Protein AF-A0A1F4DN60-F1 (afdb_monomer_lite)

pLDDT: mean 85.35, std 14.61, range [40.41, 98.12]

Secondary structure (DSSP, 8-state):
-----------PPPPPP--PPPBSS-BTTB-BHHHHHHHHHHHT--HHHHHHHHHHHHHHHHS--PPPP--SPPHHHHHHHHHHS--S-PPP-----

Structure (mmCIF, N/CA/C/O backbone):
data_AF-A0A1F4DN60-F1
#
_entry.id   AF-A0A1F4DN60-F1
#
loop_
_atom_site.group_PDB
_atom_site.id
_atom_site.type_symbol
_atom_site.label_atom_id
_atom_site.label_alt_id
_atom_site.label_comp_id
_atom_site.label_asym_id
_atom_site.label_entity_id
_atom_site.label_seq_id
_atom_site.pdbx_PDB_ins_code
_atom_site.Cartn_x
_atom_site.Cartn_y
_atom_site.Cartn_z
_atom_site.occupancy
_atom_site.B_iso_or_equiv
_atom_site.auth_seq_id
_atom_site.auth_comp_id
_atom_site.auth_asym_id
_atom_site.auth_atom_id
_atom_site.pdbx_PDB_model_num
ATOM 1 N N . MET A 1 1 ? -1.442 47.351 23.701 1.00 40.41 1 MET A N 1
ATOM 2 C CA . MET A 1 1 ? -0.466 46.866 22.700 1.00 40.41 1 MET A CA 1
ATOM 3 C C . MET A 1 1 ? -0.532 45.343 22.681 1.00 40.41 1 MET A C 1
ATOM 5 O O . MET A 1 1 ? 0.029 44.711 23.561 1.00 40.41 1 MET A O 1
ATOM 9 N N . GLY A 1 2 ? -1.339 44.764 21.786 1.00 41.50 2 GLY A N 1
ATOM 10 C CA . GLY A 1 2 ? -1.602 43.321 21.750 1.00 41.50 2 GLY A CA 1
ATOM 11 C C . GLY A 1 2 ? -0.542 42.576 20.944 1.00 41.50 2 GLY A C 1
ATOM 12 O O . GLY A 1 2 ? -0.329 42.886 19.771 1.00 41.50 2 GLY A O 1
ATOM 13 N N . ALA A 1 3 ? 0.125 41.612 21.576 1.00 50.62 3 ALA A N 1
ATOM 14 C CA . ALA A 1 3 ? 1.090 40.739 20.926 1.00 50.62 3 ALA A CA 1
ATOM 15 C C . ALA A 1 3 ? 0.370 39.824 19.923 1.00 50.62 3 ALA A C 1
ATOM 17 O O . ALA A 1 3 ? -0.497 39.030 20.282 1.00 50.62 3 ALA A O 1
ATOM 18 N N . LYS A 1 4 ? 0.721 39.955 18.643 1.00 48.75 4 LYS A N 1
ATOM 19 C CA . LYS A 1 4 ? 0.264 39.060 17.579 1.00 48.75 4 LYS A CA 1
ATOM 20 C C . LYS A 1 4 ? 1.092 37.778 17.658 1.00 48.75 4 LYS A C 1
ATOM 22 O O . LYS A 1 4 ? 2.266 37.791 17.297 1.00 48.75 4 LYS A O 1
ATOM 27 N N . HIS A 1 5 ? 0.499 36.679 18.118 1.00 50.25 5 HIS A N 1
ATOM 28 C CA . HIS A 1 5 ? 1.119 35.360 18.004 1.00 50.25 5 HIS A CA 1
ATOM 29 C C . HIS A 1 5 ? 1.154 34.943 16.529 1.00 50.25 5 HIS A C 1
ATOM 31 O O . HIS A 1 5 ? 0.133 34.612 15.927 1.00 50.25 5 HIS A O 1
ATOM 37 N N . SER A 1 6 ? 2.341 34.989 15.928 1.00 54.62 6 SER A N 1
ATOM 38 C CA . SER A 1 6 ? 2.600 34.430 14.607 1.00 54.62 6 SER A CA 1
ATOM 39 C C . SER A 1 6 ? 2.633 32.904 14.713 1.00 54.62 6 SER A C 1
ATOM 41 O O . SER A 1 6 ? 3.552 32.308 15.271 1.00 54.62 6 SER A O 1
ATOM 43 N N . VAL A 1 7 ? 1.601 32.250 14.181 1.00 56.78 7 VAL A N 1
ATOM 44 C CA . VAL A 1 7 ? 1.566 30.791 14.051 1.00 56.78 7 VAL A CA 1
ATOM 45 C C . VAL A 1 7 ? 2.679 30.375 13.088 1.00 56.78 7 VAL A C 1
ATOM 47 O O . VAL A 1 7 ? 2.631 30.659 11.889 1.00 56.78 7 VAL A O 1
ATOM 50 N N . SER A 1 8 ? 3.713 29.723 13.616 1.00 60.88 8 SER A N 1
ATOM 51 C CA . SER A 1 8 ? 4.826 29.203 12.832 1.00 60.88 8 SER A CA 1
ATOM 52 C C . SER A 1 8 ? 4.334 28.079 11.912 1.00 60.88 8 SER A C 1
ATOM 54 O O . SER A 1 8 ? 3.928 26.998 12.341 1.00 60.88 8 SER A O 1
ATOM 56 N N . LYS A 1 9 ? 4.350 28.334 10.599 1.00 60.72 9 LYS A N 1
ATOM 57 C CA . LYS A 1 9 ? 4.07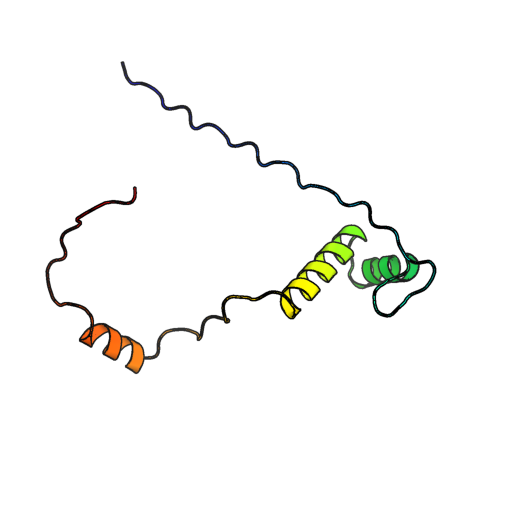8 27.325 9.566 1.00 60.72 9 LYS A CA 1
ATOM 58 C C . LYS A 1 9 ? 5.144 26.225 9.670 1.00 60.72 9 LYS A C 1
ATOM 60 O O . LYS A 1 9 ? 6.270 26.408 9.211 1.00 60.72 9 LYS A O 1
ATOM 65 N N . ARG A 1 10 ? 4.811 25.074 10.266 1.00 63.19 10 ARG A N 1
ATOM 66 C CA . ARG A 1 10 ? 5.689 23.891 10.251 1.00 63.19 10 ARG A CA 1
ATOM 67 C C . ARG A 1 10 ? 5.887 23.439 8.801 1.00 63.19 10 ARG A C 1
ATOM 69 O O . ARG A 1 10 ? 4.955 22.950 8.162 1.00 63.19 10 ARG A O 1
ATOM 76 N N . LYS A 1 11 ? 7.106 23.601 8.281 1.00 59.69 11 LYS A N 1
ATOM 77 C CA . LYS A 1 11 ? 7.535 23.043 6.994 1.00 59.69 11 LYS A CA 1
ATOM 78 C C . LYS A 1 11 ? 7.535 21.520 7.132 1.00 59.69 11 LYS A C 1
ATOM 80 O O . LYS A 1 11 ? 8.361 20.972 7.854 1.00 59.69 11 LYS A O 1
ATOM 85 N N . ARG A 1 12 ? 6.574 20.841 6.496 1.00 62.31 12 ARG A N 1
ATOM 86 C CA . ARG A 1 12 ? 6.576 19.373 6.426 1.00 62.31 12 ARG A CA 1
ATOM 87 C C . ARG A 1 12 ? 7.872 18.946 5.725 1.00 62.31 12 ARG A C 1
ATOM 89 O O . ARG A 1 12 ? 8.146 19.493 4.653 1.00 62.31 12 ARG A O 1
ATOM 96 N N . PRO A 1 13 ? 8.682 18.045 6.306 1.00 59.06 13 PRO A N 1
ATOM 97 C CA . PRO A 1 13 ? 9.847 17.536 5.601 1.00 59.06 13 PRO A CA 1
ATOM 98 C C . PRO A 1 13 ? 9.366 16.897 4.296 1.00 59.06 13 PRO A C 1
ATOM 100 O O . PRO A 1 13 ? 8.373 16.166 4.287 1.00 59.06 13 PRO A O 1
ATOM 103 N N . ALA A 1 14 ? 10.024 17.234 3.185 1.00 64.31 14 ALA A N 1
ATOM 104 C CA . ALA A 1 14 ? 9.803 16.537 1.927 1.00 64.31 14 ALA A CA 1
ATOM 105 C C . ALA A 1 14 ? 10.048 15.037 2.160 1.00 64.31 14 ALA A C 1
ATOM 107 O O . ALA A 1 14 ? 10.951 14.679 2.919 1.00 64.31 14 ALA A O 1
ATOM 108 N N . GLY A 1 15 ? 9.214 14.177 1.570 1.00 68.19 15 GLY A N 1
ATOM 109 C CA . GLY A 1 15 ? 9.318 12.732 1.775 1.00 68.19 15 GLY A CA 1
ATOM 110 C C . GLY A 1 15 ? 10.722 12.223 1.440 1.00 68.19 15 GLY A C 1
ATOM 111 O O . GLY A 1 15 ? 11.298 12.617 0.426 1.00 68.19 15 GLY A O 1
ATOM 112 N N . SER A 1 16 ? 11.276 11.363 2.294 1.00 81.56 16 SER A N 1
ATOM 113 C CA . SER A 1 16 ? 12.528 10.663 2.018 1.00 81.56 16 SER A CA 1
ATOM 114 C C . SER A 1 16 ? 12.320 9.680 0.861 1.00 81.56 16 SER A C 1
ATOM 116 O O . SER A 1 16 ? 11.433 8.829 0.900 1.00 81.56 16 SER A O 1
ATOM 118 N N . GLY A 1 17 ? 13.114 9.825 -0.201 1.00 83.75 17 GLY A N 1
ATOM 119 C CA . GLY A 1 17 ? 13.091 8.918 -1.347 1.00 83.75 17 GLY A CA 1
ATOM 120 C C . GLY A 1 17 ? 13.926 7.661 -1.102 1.00 83.75 17 GLY A C 1
ATOM 121 O O . GLY A 1 17 ? 14.909 7.693 -0.365 1.00 83.75 17 GLY A O 1
ATOM 122 N N . ILE A 1 18 ? 13.557 6.565 -1.765 1.00 87.31 18 ILE A N 1
ATOM 123 C CA . ILE A 1 18 ? 14.362 5.343 -1.861 1.00 87.31 18 ILE A CA 1
ATOM 124 C C . ILE A 1 18 ? 14.690 5.074 -3.331 1.00 87.31 18 ILE A C 1
ATOM 126 O O . ILE A 1 18 ? 13.820 5.173 -4.196 1.00 87.31 18 ILE A O 1
ATOM 130 N N . LEU A 1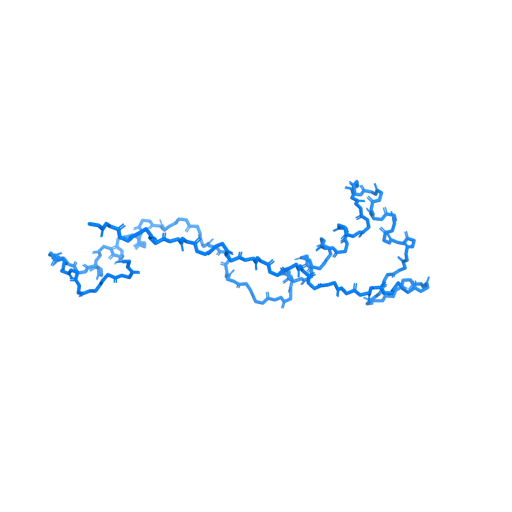 19 ? 15.945 4.719 -3.619 1.00 92.12 19 LEU A N 1
ATOM 131 C CA . LEU A 1 19 ? 16.325 4.204 -4.932 1.00 92.12 19 LEU A CA 1
ATOM 132 C C . LEU A 1 19 ? 15.886 2.742 -5.036 1.00 92.12 19 LEU A C 1
ATOM 134 O O . LEU A 1 19 ? 16.380 1.884 -4.306 1.00 92.12 19 LEU A O 1
ATOM 138 N N . LEU A 1 20 ? 14.955 2.460 -5.946 1.00 91.00 20 LEU A N 1
ATOM 139 C CA . LEU A 1 20 ? 14.447 1.115 -6.197 1.00 91.00 20 LEU A CA 1
ATOM 140 C C . LEU A 1 20 ? 15.101 0.531 -7.452 1.00 91.00 20 LEU A C 1
ATOM 142 O O . LEU A 1 20 ? 14.986 1.089 -8.542 1.00 91.00 20 LEU A O 1
ATOM 146 N N . ARG A 1 21 ? 15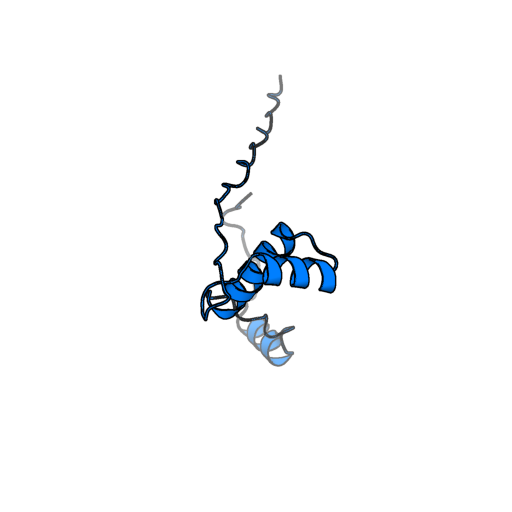.777 -0.612 -7.301 1.00 95.06 21 ARG A N 1
ATOM 147 C CA . ARG A 1 21 ? 16.362 -1.361 -8.419 1.00 95.06 21 ARG A CA 1
ATOM 148 C C . ARG A 1 21 ? 15.477 -2.553 -8.769 1.00 95.06 21 ARG A C 1
ATOM 150 O O . ARG A 1 21 ? 15.235 -3.414 -7.927 1.00 95.06 21 ARG A O 1
ATOM 157 N N . TYR A 1 22 ? 15.048 -2.621 -10.026 1.00 95.75 22 TYR A N 1
ATOM 158 C CA . TYR A 1 22 ? 14.325 -3.779 -10.547 1.00 95.75 22 TYR A CA 1
ATOM 159 C C . TYR A 1 22 ? 15.214 -5.009 -10.671 1.00 95.75 22 TYR A C 1
ATOM 161 O O . TYR A 1 22 ? 16.433 -4.911 -10.844 1.00 95.75 22 TYR A O 1
ATOM 169 N N . ARG A 1 23 ? 14.579 -6.178 -10.613 1.00 96.25 23 ARG A N 1
ATOM 170 C CA . ARG A 1 23 ? 15.226 -7.437 -10.978 1.00 96.25 23 ARG A CA 1
ATOM 171 C C . ARG A 1 23 ? 15.259 -7.585 -12.497 1.00 96.25 23 ARG A C 1
ATOM 173 O O . ARG A 1 23 ? 14.468 -6.970 -13.208 1.00 96.25 23 ARG A O 1
ATOM 180 N N . GLU A 1 24 ? 16.196 -8.383 -12.992 1.00 95.31 24 GLU A N 1
ATOM 181 C CA . GLU A 1 24 ? 16.256 -8.713 -14.421 1.00 95.31 24 GLU A CA 1
ATOM 182 C C . GLU A 1 24 ? 15.054 -9.576 -14.822 1.00 95.31 24 GLU A C 1
ATOM 184 O O . GLU A 1 24 ? 14.410 -9.324 -15.838 1.00 95.31 24 GLU A O 1
ATOM 189 N N . THR A 1 25 ? 14.689 -10.520 -13.954 1.00 96.06 25 THR A N 1
ATOM 190 C CA . THR A 1 25 ? 13.527 -11.400 -14.086 1.00 96.06 25 THR A CA 1
ATOM 191 C C . THR A 1 25 ? 12.661 -11.351 -12.831 1.00 96.06 25 THR A C 1
ATOM 193 O O . THR A 1 25 ? 13.144 -11.042 -11.740 1.00 96.06 25 THR A O 1
ATOM 196 N N . ASP A 1 26 ? 11.375 -11.662 -12.980 1.00 95.88 26 ASP A N 1
ATOM 197 C CA . ASP A 1 26 ? 10.446 -11.736 -11.851 1.00 95.88 26 ASP A CA 1
ATOM 198 C C . ASP A 1 26 ? 10.818 -12.907 -10.919 1.00 95.88 26 ASP A C 1
ATOM 200 O O . ASP A 1 26 ? 11.212 -13.982 -11.376 1.00 95.88 26 ASP A O 1
ATOM 204 N N . THR A 1 27 ? 10.704 -12.697 -9.607 1.00 96.31 27 THR A N 1
ATOM 205 C CA . THR A 1 27 ? 10.948 -13.693 -8.551 1.00 96.31 27 THR A CA 1
ATOM 206 C C . THR A 1 27 ? 9.875 -13.592 -7.464 1.00 96.31 27 THR A C 1
ATOM 208 O O . THR A 1 27 ? 9.046 -12.685 -7.482 1.00 96.31 27 THR A O 1
ATOM 211 N N . ALA A 1 28 ? 9.903 -14.488 -6.470 1.00 93.25 28 ALA A N 1
ATOM 212 C CA . ALA A 1 28 ? 8.934 -14.483 -5.366 1.00 93.25 28 ALA A CA 1
ATOM 213 C C . ALA A 1 28 ? 8.870 -13.152 -4.586 1.00 93.25 28 ALA A C 1
ATOM 215 O O . ALA A 1 28 ? 7.825 -12.810 -4.040 1.00 93.25 28 ALA A O 1
ATOM 216 N N . TYR A 1 29 ? 9.970 -12.392 -4.549 1.00 90.44 29 TYR A N 1
ATOM 217 C CA . TYR A 1 29 ? 10.086 -11.145 -3.779 1.00 90.44 29 TYR A CA 1
ATOM 218 C C . TYR A 1 29 ? 10.545 -9.953 -4.623 1.00 90.44 29 TYR A C 1
ATOM 220 O O . TYR A 1 29 ? 10.983 -8.933 -4.089 1.00 90.44 29 TYR A O 1
ATOM 228 N N . GLY A 1 30 ? 10.516 -10.071 -5.948 1.00 93.50 30 GLY A N 1
ATOM 229 C CA . GLY A 1 30 ? 11.041 -9.042 -6.831 1.00 93.50 30 GLY A CA 1
ATOM 230 C C . GLY A 1 30 ? 10.359 -9.050 -8.182 1.00 93.50 30 GLY A C 1
ATOM 231 O O . GLY A 1 30 ? 10.022 -10.097 -8.719 1.00 93.50 30 GLY A O 1
ATOM 232 N N . VAL A 1 31 ? 10.192 -7.861 -8.747 1.00 96.25 31 VAL A N 1
ATOM 233 C CA . VAL A 1 31 ? 9.617 -7.689 -10.080 1.00 96.25 31 VAL A CA 1
ATOM 234 C C . VAL A 1 31 ? 10.626 -7.042 -11.014 1.00 96.25 31 VAL A C 1
ATOM 236 O O . VAL A 1 31 ? 11.468 -6.229 -10.609 1.00 96.25 31 VAL A O 1
ATOM 239 N N . SER A 1 32 ? 10.533 -7.415 -12.279 1.00 97.38 32 SER A N 1
ATOM 240 C CA . SER A 1 32 ? 11.221 -6.777 -13.383 1.00 97.38 32 SER A CA 1
ATOM 241 C C . SER A 1 32 ? 10.536 -5.475 -13.777 1.00 97.38 32 SER A C 1
ATOM 243 O O . SER A 1 32 ? 9.336 -5.261 -13.565 1.00 97.38 32 SER A O 1
ATOM 245 N N . ARG A 1 33 ? 11.303 -4.601 -14.433 1.00 96.44 33 ARG A N 1
ATOM 246 C CA . ARG A 1 33 ? 10.775 -3.336 -14.955 1.00 96.44 33 ARG A CA 1
ATOM 247 C C . ARG A 1 33 ? 9.660 -3.557 -15.978 1.00 96.44 33 ARG A C 1
ATOM 249 O O . ARG A 1 33 ? 8.706 -2.783 -16.035 1.00 96.44 33 ARG A O 1
ATOM 256 N N . ARG A 1 34 ? 9.755 -4.629 -16.774 1.00 97.50 34 ARG A N 1
ATOM 257 C CA . ARG A 1 34 ? 8.732 -5.007 -17.760 1.00 97.50 34 ARG A CA 1
ATOM 258 C C . ARG A 1 34 ? 7.384 -5.244 -17.083 1.00 97.50 34 ARG A C 1
ATOM 260 O O . ARG A 1 34 ? 6.369 -4.741 -17.566 1.00 97.50 34 ARG A O 1
ATOM 267 N N . THR A 1 35 ? 7.384 -5.957 -15.961 1.00 97.62 35 THR A N 1
ATOM 268 C CA . THR A 1 35 ? 6.173 -6.261 -15.192 1.00 97.62 35 THR A CA 1
ATOM 269 C C . THR A 1 35 ? 5.596 -5.007 -14.546 1.00 97.62 35 THR A C 1
ATOM 271 O O . THR A 1 35 ? 4.410 -4.730 -14.732 1.00 97.62 35 THR A O 1
ATOM 274 N N . ALA A 1 36 ? 6.427 -4.177 -13.908 1.00 96.69 36 ALA A N 1
ATOM 275 C CA . ALA A 1 36 ? 5.986 -2.896 -13.346 1.00 96.69 36 ALA A CA 1
ATOM 276 C C . ALA A 1 36 ? 5.377 -1.968 -14.417 1.00 96.69 36 ALA A C 1
ATOM 278 O O . ALA A 1 36 ? 4.298 -1.407 -14.227 1.00 96.69 36 ALA A O 1
ATOM 279 N N . THR A 1 37 ? 6.008 -1.883 -15.592 1.00 97.44 37 THR A N 1
ATOM 280 C CA . THR A 1 37 ? 5.520 -1.078 -16.726 1.00 97.44 37 THR A CA 1
ATOM 281 C C . THR A 1 37 ? 4.192 -1.602 -17.272 1.00 97.44 37 THR A C 1
ATOM 283 O O . THR A 1 37 ? 3.308 -0.824 -17.632 1.00 97.44 37 THR A O 1
ATOM 286 N N . ARG A 1 38 ? 4.020 -2.926 -17.354 1.00 98.00 38 ARG A N 1
ATOM 287 C CA . ARG A 1 38 ? 2.761 -3.526 -17.810 1.00 98.00 38 ARG A CA 1
ATOM 288 C C . ARG A 1 38 ? 1.634 -3.268 -16.812 1.00 98.00 38 ARG A C 1
ATOM 290 O O . ARG A 1 38 ? 0.544 -2.909 -17.242 1.00 98.00 38 ARG A O 1
ATOM 297 N N . LEU A 1 39 ? 1.905 -3.391 -15.512 1.00 97.75 39 LEU A N 1
ATOM 298 C CA . LEU A 1 39 ? 0.947 -3.047 -14.456 1.00 97.75 39 LEU A CA 1
ATOM 299 C C . LEU A 1 39 ? 0.528 -1.579 -14.535 1.00 97.75 39 LEU A C 1
ATOM 301 O O . LEU A 1 39 ? -0.663 -1.290 -14.512 1.00 97.75 39 LEU A O 1
ATOM 305 N N . ALA A 1 40 ? 1.490 -0.672 -14.704 1.00 98.00 40 ALA A N 1
ATOM 306 C CA . ALA A 1 40 ? 1.235 0.755 -14.880 1.00 98.00 40 ALA A CA 1
ATOM 307 C C . ALA A 1 40 ? 0.258 1.017 -16.037 1.00 98.00 40 ALA A C 1
ATOM 309 O O . ALA A 1 40 ? -0.759 1.682 -15.853 1.00 98.00 40 ALA A O 1
ATOM 310 N N . LYS A 1 41 ? 0.496 0.401 -17.203 1.00 98.12 41 LYS A N 1
ATOM 311 C CA . LYS A 1 41 ? -0.399 0.518 -18.366 1.00 98.12 41 LYS A CA 1
ATOM 312 C C . LYS A 1 41 ? -1.797 -0.040 -18.108 1.00 98.12 41 LYS A C 1
ATOM 314 O O . LYS A 1 41 ? -2.771 0.608 -18.465 1.00 98.12 41 LYS A O 1
ATOM 319 N N . VAL A 1 42 ? -1.897 -1.226 -17.506 1.00 98.06 42 VAL A N 1
ATOM 320 C CA . VAL A 1 42 ? -3.189 -1.885 -17.242 1.00 98.06 42 VAL A CA 1
ATOM 321 C C . VAL A 1 42 ? -4.028 -1.089 -16.243 1.00 98.06 42 VAL A C 1
ATOM 323 O O . VAL A 1 42 ? -5.240 -1.001 -16.398 1.00 98.06 42 VAL A O 1
ATOM 326 N N . LEU A 1 43 ? -3.389 -0.497 -15.234 1.00 97.00 43 LEU A N 1
ATOM 327 C CA . LEU A 1 43 ? -4.067 0.258 -14.181 1.00 97.00 43 LEU A CA 1
ATOM 328 C C . LEU A 1 43 ? -4.261 1.743 -14.523 1.00 97.00 43 LEU A C 1
ATOM 330 O O . LEU A 1 43 ? -4.898 2.455 -13.752 1.00 97.00 43 LEU A O 1
ATOM 334 N N . GLY A 1 44 ? -3.701 2.228 -15.636 1.00 97.38 44 GLY A N 1
ATOM 335 C CA . GLY A 1 44 ? -3.707 3.654 -15.973 1.00 97.38 44 GLY A CA 1
ATOM 336 C C . GLY A 1 44 ? -2.917 4.512 -14.976 1.00 97.38 44 GLY A C 1
ATOM 337 O O . GLY A 1 44 ? -3.256 5.670 -14.753 1.00 97.38 44 GLY A O 1
ATOM 338 N N . LEU A 1 45 ? -1.886 3.937 -14.350 1.00 97.50 45 LEU A N 1
ATOM 339 C CA . LEU A 1 45 ? -1.061 4.577 -13.324 1.00 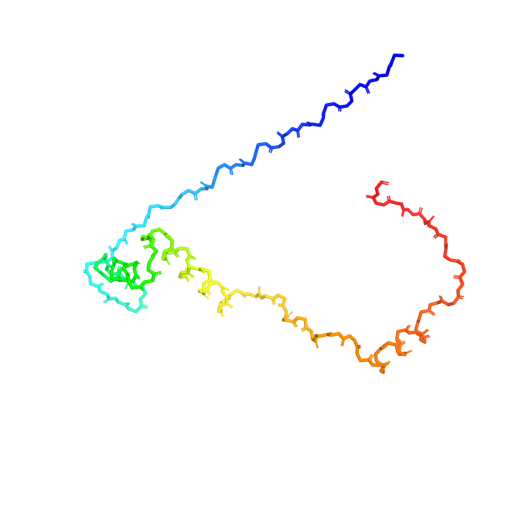97.50 45 LEU A CA 1
ATOM 340 C C . LEU A 1 45 ? 0.367 4.802 -13.823 1.00 97.50 45 LEU A C 1
ATOM 342 O O . LEU A 1 45 ? 0.836 4.136 -14.744 1.00 97.50 45 LEU A O 1
ATOM 346 N N . SER A 1 46 ? 1.098 5.702 -13.169 1.00 96.88 46 SER A N 1
ATOM 347 C CA . SER A 1 46 ? 2.550 5.776 -13.318 1.00 96.88 46 SER A CA 1
ATOM 348 C C . SER A 1 46 ? 3.235 4.611 -12.602 1.00 96.88 46 SER A C 1
ATOM 350 O O . SER A 1 46 ? 2.712 4.027 -11.654 1.00 96.88 46 SER A O 1
ATOM 352 N N . GLU A 1 47 ? 4.454 4.292 -13.022 1.00 94.06 47 GLU A N 1
ATOM 353 C CA . GLU A 1 47 ? 5.261 3.234 -12.410 1.00 94.06 47 GLU A CA 1
ATOM 354 C C . GLU A 1 47 ? 5.484 3.484 -10.902 1.00 94.06 47 GLU A C 1
ATOM 356 O O . GLU A 1 47 ? 5.300 2.589 -10.078 1.00 94.06 47 GLU A O 1
ATOM 361 N N . THR A 1 48 ? 5.755 4.736 -10.517 1.00 94.81 48 THR A N 1
ATOM 362 C CA . THR A 1 48 ? 5.855 5.162 -9.112 1.00 94.81 48 THR A CA 1
ATOM 363 C C . THR A 1 48 ? 4.547 4.957 -8.346 1.00 94.81 48 THR A C 1
ATOM 365 O O . THR A 1 48 ? 4.565 4.490 -7.207 1.00 94.81 48 THR A O 1
ATOM 368 N N . GLN A 1 49 ? 3.399 5.266 -8.955 1.00 96.56 49 GLN A N 1
ATOM 369 C CA . GLN A 1 49 ? 2.093 5.043 -8.327 1.00 96.56 49 GLN A CA 1
ATOM 370 C C . GLN A 1 49 ? 1.823 3.555 -8.102 1.00 96.56 49 GLN A C 1
ATOM 372 O O . GLN A 1 49 ? 1.351 3.189 -7.027 1.00 96.56 49 GLN A O 1
ATOM 377 N N . VAL A 1 50 ? 2.172 2.692 -9.060 1.00 97.19 50 VAL A N 1
ATOM 378 C CA . VAL A 1 50 ? 2.055 1.233 -8.897 1.00 97.19 50 VAL A CA 1
ATOM 379 C C . VAL A 1 50 ? 2.876 0.750 -7.704 1.00 97.19 50 VAL A C 1
ATOM 381 O O . VAL A 1 50 ? 2.360 -0.016 -6.892 1.00 97.19 50 VAL A O 1
ATOM 384 N N . ILE A 1 51 ? 4.113 1.233 -7.544 1.00 95.00 51 ILE A 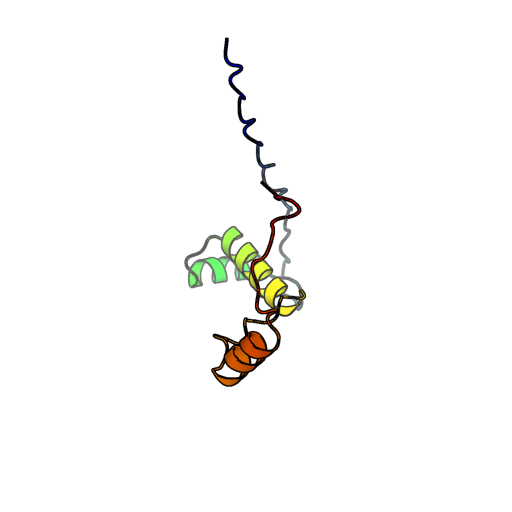N 1
ATOM 385 C CA . ILE A 1 51 ? 4.960 0.887 -6.390 1.00 95.00 51 ILE A CA 1
ATOM 386 C C . ILE A 1 51 ? 4.290 1.311 -5.077 1.00 95.00 51 ILE A C 1
ATOM 388 O O . ILE A 1 51 ? 4.211 0.515 -4.142 1.00 95.00 51 ILE A O 1
ATOM 392 N N . HIS A 1 52 ? 3.758 2.534 -4.998 1.00 95.50 52 HIS A N 1
ATOM 393 C CA . HIS A 1 52 ? 3.050 2.993 -3.800 1.00 95.50 52 HIS A CA 1
ATOM 394 C C . HIS A 1 52 ? 1.799 2.165 -3.498 1.00 95.50 52 HIS A C 1
ATOM 396 O O . HIS A 1 52 ? 1.566 1.817 -2.340 1.00 95.50 52 HIS A O 1
ATOM 402 N N . VAL A 1 53 ? 1.008 1.820 -4.515 1.00 96.94 53 VAL A N 1
ATOM 403 C CA . VAL A 1 53 ? -0.181 0.972 -4.356 1.00 96.94 53 VAL A CA 1
ATOM 404 C C . VAL A 1 53 ? 0.210 -0.418 -3.861 1.00 96.94 53 VAL A C 1
ATOM 406 O O . VAL A 1 53 ? -0.408 -0.915 -2.918 1.00 96.94 53 VAL A O 1
ATOM 409 N N . ALA A 1 54 ? 1.252 -1.018 -4.439 1.00 95.19 54 ALA A N 1
ATOM 410 C CA . ALA A 1 54 ? 1.760 -2.321 -4.027 1.00 95.19 54 ALA A CA 1
ATOM 411 C C . ALA A 1 54 ? 2.227 -2.302 -2.565 1.00 95.19 54 ALA A C 1
ATOM 413 O O . ALA A 1 54 ? 1.806 -3.145 -1.776 1.00 95.19 54 ALA A O 1
ATOM 414 N N . LEU A 1 55 ? 3.008 -1.295 -2.161 1.00 94.38 55 LEU A N 1
ATOM 415 C CA . LEU A 1 55 ? 3.435 -1.137 -0.767 1.00 94.38 55 LEU A CA 1
ATOM 416 C C . LEU A 1 55 ? 2.251 -0.897 0.178 1.00 94.38 55 LEU A C 1
ATOM 418 O O . LEU A 1 55 ? 2.221 -1.456 1.270 1.00 94.38 55 LEU A O 1
ATOM 422 N N . ALA A 1 56 ? 1.244 -0.124 -0.231 1.00 95.06 56 ALA A N 1
ATOM 423 C CA . ALA A 1 56 ? 0.043 0.100 0.571 1.00 95.06 56 ALA A CA 1
ATOM 424 C C . ALA A 1 56 ? -0.809 -1.172 0.731 1.00 95.06 56 ALA A C 1
ATOM 426 O O . ALA A 1 56 ? -1.434 -1.378 1.774 1.00 95.06 56 ALA A O 1
ATOM 427 N N . GLN A 1 57 ? -0.866 -2.027 -0.291 1.00 94.62 57 GLN A N 1
ATOM 428 C CA . GLN A 1 57 ? -1.489 -3.352 -0.210 1.00 94.62 57 GLN A CA 1
ATOM 429 C C . GLN A 1 57 ? -0.681 -4.295 0.684 1.00 94.62 57 GLN A C 1
ATOM 431 O O . GLN A 1 57 ? -1.249 -4.939 1.560 1.00 94.62 57 GLN A O 1
ATOM 436 N N . PHE A 1 58 ? 0.641 -4.311 0.540 1.00 94.06 58 PHE A N 1
ATOM 437 C CA . PHE A 1 58 ? 1.512 -5.140 1.364 1.00 94.06 58 PHE A CA 1
ATOM 438 C C . PHE A 1 58 ? 1.445 -4.738 2.844 1.00 94.06 58 PHE A C 1
ATOM 440 O O . PHE A 1 58 ? 1.280 -5.583 3.720 1.00 94.06 58 PHE A O 1
ATOM 447 N N . ALA A 1 59 ? 1.445 -3.436 3.133 1.00 94.12 59 ALA A N 1
ATOM 448 C CA . ALA A 1 59 ? 1.245 -2.911 4.480 1.00 94.12 59 ALA A CA 1
ATOM 449 C C . ALA A 1 59 ? -0.142 -3.254 5.046 1.00 94.12 59 ALA A C 1
ATOM 451 O O . ALA A 1 59 ? -0.272 -3.487 6.242 1.00 94.12 59 ALA A O 1
ATOM 452 N N . ARG A 1 60 ? -1.189 -3.294 4.208 1.00 90.00 60 ARG A N 1
ATOM 453 C CA . ARG A 1 60 ? -2.533 -3.749 4.612 1.00 90.00 60 ARG A CA 1
ATOM 454 C C . ARG A 1 60 ? -2.551 -5.183 5.114 1.00 90.00 60 ARG A C 1
ATOM 456 O O . ARG A 1 60 ? -3.306 -5.474 6.028 1.00 90.00 60 ARG A O 1
ATOM 463 N N . GLN A 1 61 ? -1.757 -6.039 4.487 1.00 90.69 61 GLN A N 1
ATOM 464 C CA . GLN A 1 61 ? -1.733 -7.471 4.761 1.00 90.69 61 GLN A CA 1
ATOM 465 C C . GLN A 1 61 ? -0.840 -7.829 5.952 1.00 90.69 61 GLN A C 1
ATOM 467 O O . GLN A 1 61 ? -1.089 -8.837 6.599 1.00 90.69 61 GLN A O 1
ATOM 472 N N . ASN A 1 62 ? 0.198 -7.030 6.225 1.00 91.38 62 ASN A N 1
ATOM 473 C CA . ASN A 1 62 ? 1.268 -7.427 7.145 1.00 91.38 62 ASN A CA 1
ATOM 474 C C . ASN A 1 62 ? 1.397 -6.552 8.395 1.00 91.38 62 ASN A C 1
ATOM 476 O O . ASN A 1 62 ? 1.951 -7.010 9.390 1.00 91.38 62 ASN A O 1
ATOM 480 N N . LEU A 1 63 ? 0.953 -5.292 8.363 1.00 89.69 63 LEU A N 1
ATOM 481 C CA . LEU A 1 63 ? 1.073 -4.417 9.529 1.00 89.69 63 LEU A CA 1
ATOM 482 C C . LEU A 1 63 ? -0.184 -4.509 10.400 1.00 89.69 63 LEU A C 1
ATOM 484 O O . LEU A 1 63 ? -1.288 -4.510 9.846 1.00 89.69 63 LEU A O 1
ATOM 488 N N . PRO A 1 64 ? -0.041 -4.507 11.741 1.00 86.25 64 PRO A N 1
ATOM 489 C CA . PRO A 1 64 ? -1.176 -4.401 12.644 1.00 86.25 64 PRO A CA 1
ATOM 490 C C . PRO A 1 64 ? -2.000 -3.163 12.303 1.00 86.25 64 PRO A C 1
ATOM 492 O O . PRO A 1 64 ? -1.474 -2.049 12.209 1.00 86.25 64 PRO A O 1
ATOM 495 N N . ARG A 1 65 ? -3.298 -3.357 12.104 1.00 75.69 65 ARG A N 1
ATOM 496 C CA . ARG A 1 65 ? -4.262 -2.268 11.982 1.00 75.69 65 ARG A CA 1
ATOM 497 C C . ARG A 1 65 ? -5.176 -2.316 13.183 1.00 75.69 65 ARG A C 1
ATOM 499 O O . ARG A 1 65 ? -5.407 -3.384 13.740 1.00 75.69 65 ARG A O 1
ATOM 506 N N . TYR A 1 66 ? -5.702 -1.154 13.552 1.00 73.81 66 TYR A N 1
ATOM 507 C CA . TYR A 1 66 ? -6.928 -1.152 14.330 1.00 73.81 66 TYR A CA 1
ATOM 508 C C . TYR A 1 66 ? -7.947 -2.006 13.582 1.00 73.81 66 TYR A C 1
ATOM 510 O O . TYR A 1 66 ? -8.068 -1.879 12.357 1.00 73.81 66 TYR A O 1
ATOM 518 N N . GLU A 1 67 ? -8.606 -2.896 14.319 1.00 72.25 67 GLU A N 1
ATOM 519 C CA . GLU A 1 67 ? -9.723 -3.663 13.789 1.00 72.25 67 GLU A CA 1
ATOM 520 C C . GLU A 1 67 ? -10.691 -2.704 13.084 1.00 72.25 67 GLU A C 1
ATOM 522 O O . GLU A 1 67 ? -10.887 -1.574 13.561 1.00 72.25 67 GLU A O 1
ATOM 527 N N . PRO A 1 68 ? -11.259 -3.097 11.930 1.00 71.88 68 PRO A N 1
ATOM 528 C CA . PRO A 1 68 ? -12.361 -2.357 11.345 1.00 71.88 68 PRO A CA 1
ATOM 529 C C . PRO A 1 68 ? -13.407 -2.089 12.426 1.00 71.88 68 PRO A C 1
ATOM 531 O O . PRO A 1 68 ? -13.704 -2.971 13.231 1.00 71.88 68 PRO A O 1
ATOM 534 N N . ASP A 1 69 ? -13.940 -0.867 12.457 1.00 80.31 69 ASP A N 1
ATOM 535 C CA . ASP A 1 69 ? -14.993 -0.532 13.408 1.00 80.31 69 ASP A CA 1
ATOM 536 C C . ASP A 1 69 ? -16.127 -1.560 13.288 1.00 80.31 69 ASP A C 1
ATOM 538 O O . ASP A 1 69 ? -16.556 -1.890 12.177 1.00 80.31 69 ASP A O 1
ATOM 542 N N . GLY A 1 70 ? -16.608 -2.063 14.428 1.00 82.25 70 GLY A N 1
ATOM 543 C CA . GLY A 1 70 ? -17.655 -3.090 14.505 1.00 82.25 70 GLY A CA 1
ATOM 544 C C . GLY A 1 70 ? -19.023 -2.608 14.010 1.00 82.25 70 GLY A C 1
ATOM 545 O O . GLY A 1 70 ? -20.016 -3.324 14.123 1.00 82.25 70 GLY A O 1
ATOM 546 N N . GLY A 1 71 ? -19.076 -1.394 13.464 1.00 85.44 71 GLY A N 1
ATOM 547 C CA . GLY A 1 71 ? -20.274 -0.696 13.057 1.00 85.44 71 GLY A CA 1
ATOM 548 C C . GLY A 1 71 ? -20.902 0.081 14.214 1.00 85.44 71 GLY A C 1
ATOM 549 O O . GLY A 1 71 ? -20.379 0.126 15.329 1.00 85.44 71 GLY A O 1
ATOM 550 N N . PRO A 1 72 ? -22.049 0.728 13.961 1.00 91.75 72 PRO A N 1
ATOM 551 C CA . PRO A 1 72 ? -22.751 1.490 14.981 1.00 91.75 72 PRO A CA 1
ATOM 552 C C . PRO A 1 72 ? -23.114 0.622 16.189 1.00 91.75 72 PRO A C 1
ATOM 554 O O . PRO A 1 72 ? -23.569 -0.509 16.032 1.00 91.75 72 PRO A O 1
ATOM 557 N N . LEU A 1 73 ? -23.010 1.196 17.390 1.00 92.50 73 LEU A N 1
ATOM 558 C CA . LEU A 1 73 ? -23.432 0.526 18.620 1.00 92.50 73 LEU A CA 1
ATOM 559 C C . LEU A 1 73 ? -24.876 0.012 18.505 1.00 92.50 73 LEU A C 1
ATOM 561 O O . LEU A 1 73 ? -25.796 0.764 18.146 1.00 92.50 73 LEU A O 1
ATOM 565 N N . THR A 1 74 ? -25.073 -1.252 18.871 1.00 94.69 74 THR A N 1
ATOM 566 C CA . THR A 1 74 ? -26.395 -1.876 19.005 1.00 94.69 74 THR A CA 1
ATOM 567 C C . THR A 1 74 ? -27.207 -1.187 20.105 1.00 94.69 74 THR A C 1
ATOM 569 O O . THR A 1 74 ? -26.666 -0.478 20.958 1.00 94.69 74 THR A O 1
ATOM 572 N N . ALA A 1 75 ? -28.529 -1.377 20.096 1.00 95.50 75 ALA A N 1
ATOM 573 C CA . ALA A 1 75 ? -29.394 -0.842 21.148 1.00 95.50 75 ALA A CA 1
ATOM 574 C C . ALA A 1 75 ? -28.975 -1.354 22.539 1.00 95.50 75 ALA A C 1
ATOM 576 O O . ALA A 1 75 ? -28.838 -0.562 23.465 1.00 95.50 75 ALA A O 1
ATOM 577 N N . GLU A 1 76 ? -28.646 -2.642 22.645 1.00 95.31 76 GLU A N 1
ATOM 578 C CA . GLU A 1 76 ? -28.184 -3.270 23.888 1.00 95.31 76 GLU A CA 1
ATOM 579 C C . GLU A 1 76 ? -26.887 -2.644 24.409 1.00 95.31 76 GLU A C 1
ATOM 581 O O . GLU A 1 76 ? -26.770 -2.334 25.595 1.00 95.31 76 GLU A O 1
ATOM 586 N N . GLN A 1 77 ? -25.924 -2.391 23.519 1.00 95.50 77 GLN A N 1
ATOM 587 C CA . GLN A 1 77 ? -24.677 -1.718 23.880 1.00 95.50 77 GLN A CA 1
ATOM 588 C C . GLN A 1 77 ? -24.928 -0.279 24.337 1.00 95.50 77 GLN A C 1
ATOM 590 O O . GLN A 1 77 ? -24.337 0.167 25.321 1.00 95.50 77 GLN A O 1
ATOM 595 N N . LYS A 1 78 ? -25.829 0.449 23.667 1.00 95.88 78 LYS A N 1
ATOM 596 C CA . LYS A 1 78 ? -26.222 1.804 24.086 1.00 95.88 78 LYS A CA 1
ATOM 597 C C . LYS A 1 78 ? -26.876 1.793 25.465 1.00 95.88 78 LYS A C 1
ATOM 599 O O . LYS A 1 78 ? -26.576 2.668 26.275 1.00 95.88 78 LYS A O 1
ATOM 604 N N . ASP A 1 79 ? -27.718 0.810 25.755 1.00 95.06 79 ASP A N 1
ATOM 605 C CA . ASP A 1 79 ? -28.371 0.680 27.056 1.00 95.06 79 ASP A CA 1
ATOM 606 C C . ASP A 1 79 ? -27.388 0.284 28.160 1.00 95.06 79 ASP A C 1
ATOM 608 O O . ASP A 1 79 ? -27.450 0.830 29.263 1.00 95.06 79 ASP A O 1
ATOM 612 N N . ALA A 1 80 ? -26.430 -0.597 27.868 1.00 95.50 80 ALA A N 1
ATOM 613 C CA . ALA A 1 80 ? -25.342 -0.919 28.787 1.00 95.50 80 ALA A CA 1
ATOM 614 C C . ALA A 1 80 ? -24.505 0.326 29.125 1.00 95.50 80 ALA A C 1
ATOM 616 O O . ALA A 1 80 ? -24.243 0.594 30.298 1.00 95.50 80 ALA A O 1
ATOM 617 N N . ILE A 1 81 ? -24.160 1.137 28.119 1.00 93.62 81 ILE A N 1
ATOM 618 C CA . ILE A 1 81 ? -23.449 2.409 28.319 1.00 93.62 81 ILE A CA 1
ATOM 619 C C . ILE A 1 81 ? -24.277 3.361 29.184 1.00 93.62 81 ILE A C 1
ATOM 621 O O . ILE A 1 81 ? -23.748 3.931 30.134 1.00 93.62 81 ILE A O 1
ATOM 625 N N . ARG A 1 82 ? -25.581 3.507 28.912 1.00 91.44 82 ARG A N 1
ATOM 626 C CA . ARG A 1 82 ? -26.473 4.365 29.713 1.00 91.44 82 ARG A CA 1
ATOM 627 C C . ARG A 1 82 ? -26.533 3.946 31.179 1.00 91.44 82 ARG A C 1
ATOM 629 O O . ARG A 1 82 ? -26.586 4.817 32.037 1.00 91.44 82 ARG A O 1
ATOM 636 N N . LYS A 1 83 ? -26.513 2.640 31.465 1.00 92.38 83 LYS A N 1
ATOM 637 C CA . LYS A 1 83 ? -26.503 2.110 32.840 1.00 92.38 83 LYS A CA 1
ATOM 638 C C . LYS A 1 83 ? -25.183 2.369 33.566 1.00 92.38 83 LYS A C 1
ATOM 640 O O . LYS A 1 83 ? -25.197 2.597 34.769 1.00 92.38 83 LYS A O 1
ATOM 645 N N . LEU A 1 84 ? -24.059 2.302 32.852 1.00 91.75 84 LEU A N 1
ATOM 646 C CA . LEU A 1 84 ? -22.721 2.511 33.418 1.00 91.75 84 LEU A CA 1
ATOM 647 C C . LEU A 1 84 ? -22.343 3.991 33.529 1.00 91.75 84 LEU A C 1
ATOM 649 O O . LEU A 1 84 ? -21.458 4.343 34.309 1.00 91.75 84 LEU A O 1
ATOM 653 N N . GLN A 1 85 ? -22.983 4.857 32.745 1.00 87.81 85 GLN A N 1
ATOM 654 C CA . GLN A 1 85 ? -22.709 6.283 32.775 1.00 87.81 85 GLN A CA 1
ATOM 655 C C . GLN A 1 85 ? -23.102 6.865 34.144 1.00 87.81 85 GLN A C 1
ATOM 657 O O . GLN A 1 85 ? -24.262 6.747 34.546 1.00 87.81 85 GLN A O 1
ATOM 662 N N . PRO A 1 86 ? -22.188 7.558 34.846 1.00 85.62 86 PRO A N 1
ATOM 663 C CA . PRO A 1 86 ? -22.532 8.236 36.085 1.00 85.62 86 PRO A CA 1
ATOM 664 C C . PRO A 1 86 ? -23.591 9.312 35.818 1.00 85.62 86 PRO A C 1
ATOM 666 O O . PRO A 1 86 ? -23.410 10.212 34.995 1.00 85.62 86 PRO A O 1
ATOM 669 N N . SER A 1 87 ? -24.716 9.219 36.520 1.00 76.62 87 SER A N 1
ATOM 670 C CA . SER A 1 87 ? -25.781 10.215 36.475 1.00 76.62 87 SER A CA 1
ATOM 671 C C . SER A 1 87 ? -25.424 11.393 37.383 1.00 76.62 87 SER A C 1
ATOM 673 O O . SER A 1 87 ? -25.384 11.242 38.604 1.00 76.62 87 SER A O 1
ATOM 675 N N . GLY A 1 88 ? -25.160 12.570 36.811 1.00 79.31 88 GLY A N 1
ATOM 676 C CA . GLY A 1 88 ? -24.878 13.776 37.590 1.00 79.31 88 GLY A CA 1
ATOM 677 C C . GLY A 1 88 ? -24.276 14.917 36.773 1.00 79.31 88 GLY A C 1
ATOM 678 O O . GLY A 1 88 ? -23.895 14.749 35.615 1.00 79.31 88 GLY A O 1
ATOM 679 N N . ARG A 1 89 ? -24.188 16.102 37.385 1.00 78.06 89 ARG A N 1
ATOM 680 C CA . ARG A 1 89 ? -23.498 17.259 36.799 1.00 78.06 89 ARG A CA 1
ATOM 681 C C . ARG A 1 89 ? -21.991 16.993 36.823 1.00 78.06 89 ARG A C 1
ATOM 683 O O . ARG A 1 89 ? -21.398 16.927 37.895 1.00 78.06 89 ARG A O 1
ATOM 690 N N . MET A 1 90 ? -21.380 16.839 35.651 1.00 81.69 90 MET A N 1
ATOM 691 C CA . MET A 1 90 ? -19.925 16.722 35.535 1.00 81.69 90 MET A CA 1
ATOM 692 C C . MET A 1 90 ? -19.273 18.103 35.659 1.00 81.69 90 MET A C 1
ATOM 694 O O . MET A 1 90 ? -19.745 19.072 35.064 1.00 81.69 90 MET A O 1
ATOM 698 N N . THR A 1 91 ? -18.185 18.192 36.423 1.00 82.88 91 THR A N 1
ATOM 699 C CA . THR A 1 91 ? -17.338 19.386 36.509 1.00 82.88 91 THR A CA 1
ATOM 700 C C . THR A 1 91 ? -16.05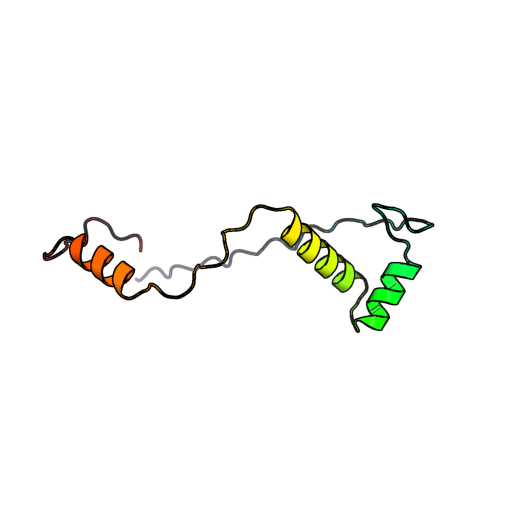8 19.162 35.712 1.00 82.88 91 THR A C 1
ATOM 702 O O . THR A 1 91 ? -15.401 18.128 35.837 1.00 82.88 91 THR A O 1
ATOM 705 N N . VAL A 1 92 ? -15.709 20.124 34.859 1.00 83.62 92 VAL A N 1
ATOM 706 C CA . VAL A 1 92 ? -14.461 20.076 34.090 1.00 83.62 92 VAL A CA 1
ATOM 707 C C . VAL A 1 92 ? -13.309 20.351 35.053 1.00 83.62 92 VAL A C 1
ATOM 709 O O . VAL A 1 92 ? -13.254 21.428 35.642 1.00 83.62 92 VAL A O 1
ATOM 712 N N . LYS A 1 93 ? -12.416 19.373 35.238 1.00 83.00 93 LYS A N 1
ATOM 713 C CA . LYS A 1 93 ? -11.211 19.548 36.063 1.00 83.00 93 LYS A CA 1
ATOM 714 C C . LYS A 1 93 ? -10.053 20.154 35.279 1.00 83.00 93 LYS A C 1
ATOM 716 O O . LYS A 1 93 ? -9.375 21.022 35.810 1.00 83.00 93 LYS A O 1
ATOM 721 N N . GLU A 1 94 ? -9.861 19.740 34.027 1.00 77.31 94 GLU A N 1
ATOM 722 C CA . GLU A 1 94 ? -8.796 20.240 33.155 1.00 77.31 94 GLU A CA 1
ATOM 723 C C . GLU A 1 94 ? -9.276 20.282 31.696 1.00 77.31 94 GLU A C 1
ATOM 725 O O . GLU A 1 94 ? -10.020 19.404 31.253 1.00 77.31 94 GLU A O 1
ATOM 730 N N . SER A 1 95 ? -8.872 21.327 30.966 1.00 83.19 95 SER A N 1
ATOM 731 C CA . SER A 1 95 ? -9.103 21.491 29.525 1.00 83.19 95 SER A CA 1
ATOM 732 C C . SER A 1 95 ? -7.817 21.160 28.775 1.00 83.19 95 SER A C 1
ATOM 734 O O . SER A 1 95 ? -6.749 21.640 29.143 1.00 83.19 95 SER A O 1
ATOM 736 N N . LEU A 1 96 ? -7.923 20.362 27.710 1.00 80.81 96 LEU A N 1
ATOM 737 C CA . LEU A 1 96 ? -6.806 20.040 26.808 1.00 80.81 96 LEU A CA 1
ATOM 738 C C . LEU A 1 96 ? -6.621 21.078 25.683 1.00 80.81 96 LEU A C 1
ATOM 740 O O . LEU A 1 96 ? -5.834 20.851 24.763 1.00 80.81 96 LEU A O 1
ATOM 744 N N . PHE A 1 97 ? -7.346 22.196 25.756 1.00 68.00 97 PHE A N 1
ATOM 745 C CA . PHE A 1 97 ? -7.307 23.312 24.813 1.00 68.00 97 PHE A CA 1
ATOM 746 C C . PHE A 1 97 ? -7.184 24.638 25.554 1.00 68.00 97 PHE A C 1
ATOM 748 O O . PHE A 1 97 ? -7.866 24.772 26.602 1.00 68.00 97 PHE A O 1
#

Radius of gyration: 25.45 Å; chains: 1; bounding box: 46×61×56 Å

Foldseek 3Di:
DDDDPDDDDPDDPDDDDDDDDADPPDDPPGHHPVVLVVVCVVVVHDSVVSVVVVVVVVCVVPPDDDDDPPDDDDPVRVVVCVVPDDPDDDDDPDDPD

Sequence (97 aa):
MGAKHSVSKRKRPAGSGILLRYRETDTAYGVSRRTATRLAKVLGLSETQVIHVALAQFARQNLPRYEPDGGPLTAEQKDAIRKLQPSGRMTVKESLF